Protein AF-A0A7J9DUF6-F1 (afdb_monomer)

I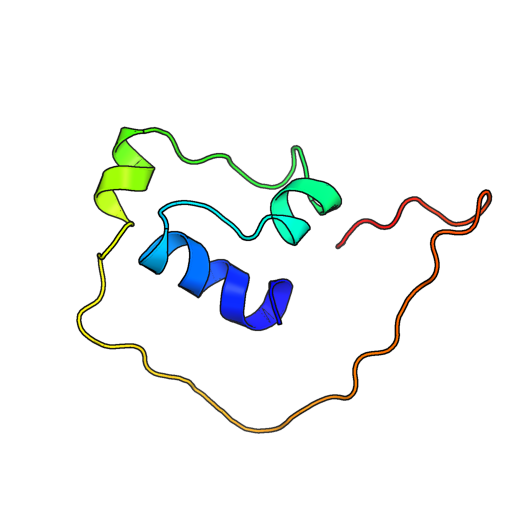nterPro domains:
  IPR001360 Glycoside hydrolase family 1 [PF00232] (2-65)
  IPR001360 Glycoside hydrolase family 1 [PTHR10353] (1-59)
  IPR017853 Glycoside hydrolase superfamily [SSF51445] (1-68)

Radius of gyration: 14.78 Å; Cα contacts (8 Å, |Δi|>4): 54; chains: 1; bounding box: 42×25×29 Å

Secondary structure (DSSP, 8-state):
-IIIIIHHHHHHHHSS--HHHHHHHGGGSPPPPHHHHHHHTT--S------------------TTS------

Foldseek 3Di:
DLVPPQQQVVCQAQVFRDPVCCVQAPPVDDGDDPVSSVVRHVPDPDDDDPDDDDDDDDDDDPDPPDDRRHPD

Sequence (72 aa):
MDFELGWFTEPLMHGEYPESMRRLVKDRLPVFTLEQNELVKGSFDFIGINYYTSRYAKNIPSTPNAASASYL

Mean predicted aligned error: 4.78 Å

Organism: NCBI:txid34281

Structure (mmCIF, N/CA/C/O backbone):
data_AF-A0A7J9DUF6-F1
#
_entry.id   AF-A0A7J9DUF6-F1
#
loop_
_atom_site.group_PDB
_atom_site.id
_atom_site.type_symbol
_atom_site.label_atom_id
_atom_site.label_alt_id
_atom_site.label_comp_id
_atom_site.label_asym_id
_atom_site.label_entity_id
_atom_site.label_seq_id
_atom_site.pdbx_PDB_ins_code
_atom_site.Cartn_x
_atom_site.Cartn_y
_atom_site.Cartn_z
_atom_site.occupancy
_atom_site.B_iso_or_equiv
_atom_site.auth_seq_id
_atom_site.auth_comp_id
_atom_site.auth_asym_id
_atom_site.auth_atom_id
_atom_site.pdbx_PDB_model_num
ATOM 1 N N . MET A 1 1 ? 6.493 -5.310 -3.945 1.00 90.75 1 MET A N 1
ATOM 2 C CA . MET A 1 1 ? 5.085 -5.720 -3.784 1.00 90.75 1 MET A CA 1
ATOM 3 C C . MET A 1 1 ? 4.258 -4.613 -3.156 1.00 90.75 1 MET A C 1
ATOM 5 O O . MET A 1 1 ? 3.212 -4.296 -3.705 1.00 90.75 1 MET A O 1
ATOM 9 N N . ASP A 1 2 ? 4.744 -3.978 -2.087 1.00 95.44 2 ASP A N 1
ATOM 10 C CA . ASP A 1 2 ? 4.039 -2.892 -1.388 1.00 95.44 2 ASP A CA 1
ATOM 11 C C . ASP A 1 2 ? 3.557 -1.776 -2.321 1.00 95.44 2 ASP A C 1
ATOM 13 O O . ASP A 1 2 ? 2.399 -1.403 -2.275 1.00 95.44 2 ASP A O 1
ATOM 17 N N . PHE A 1 3 ? 4.397 -1.311 -3.245 1.00 94.06 3 PHE A N 1
ATOM 18 C CA . PHE A 1 3 ? 4.038 -0.229 -4.171 1.00 94.06 3 PHE A CA 1
ATOM 19 C C . PHE A 1 3 ? 3.214 -0.650 -5.402 1.00 94.06 3 PHE A C 1
ATOM 21 O O . PHE A 1 3 ? 2.893 0.198 -6.230 1.00 94.06 3 PHE A O 1
ATOM 28 N N . GLU A 1 4 ? 2.893 -1.936 -5.553 1.00 93.38 4 GLU A N 1
ATOM 29 C CA . GLU A 1 4 ? 2.083 -2.441 -6.674 1.00 93.38 4 GLU A CA 1
ATOM 30 C C . GLU A 1 4 ? 0.718 -2.933 -6.184 1.00 93.38 4 GLU A C 1
ATOM 32 O O . GLU A 1 4 ? -0.312 -2.501 -6.689 1.00 93.38 4 GLU A O 1
ATOM 37 N N . LEU A 1 5 ? 0.713 -3.808 -5.175 1.00 95.00 5 LEU A N 1
ATOM 38 C CA . LEU A 1 5 ? -0.503 -4.397 -4.610 1.00 95.00 5 LEU A CA 1
ATOM 39 C C . LEU 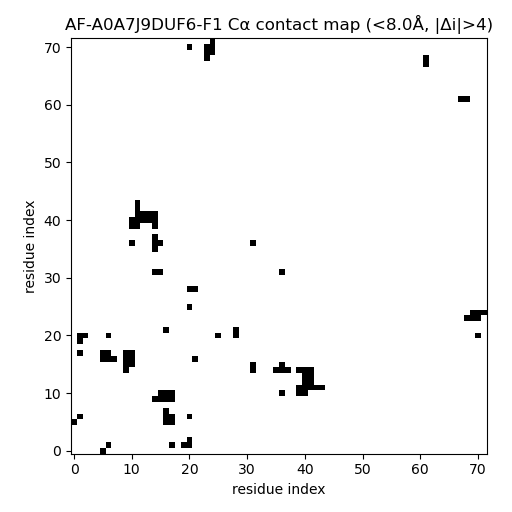A 1 5 ? -0.804 -3.838 -3.215 1.00 95.00 5 LEU A C 1
ATOM 41 O O . LEU A 1 5 ? -1.922 -3.396 -2.953 1.00 95.00 5 LEU A O 1
ATOM 45 N N . GLY A 1 6 ? 0.217 -3.808 -2.350 1.00 96.75 6 GLY A N 1
ATOM 46 C CA . GLY A 1 6 ? 0.089 -3.423 -0.940 1.00 96.75 6 GLY A CA 1
ATOM 47 C C . GLY A 1 6 ? -0.485 -2.024 -0.731 1.00 96.75 6 GLY A C 1
ATOM 48 O O . GLY A 1 6 ? -1.206 -1.807 0.232 1.00 96.75 6 GLY A O 1
ATOM 49 N N . TRP A 1 7 ? -0.237 -1.09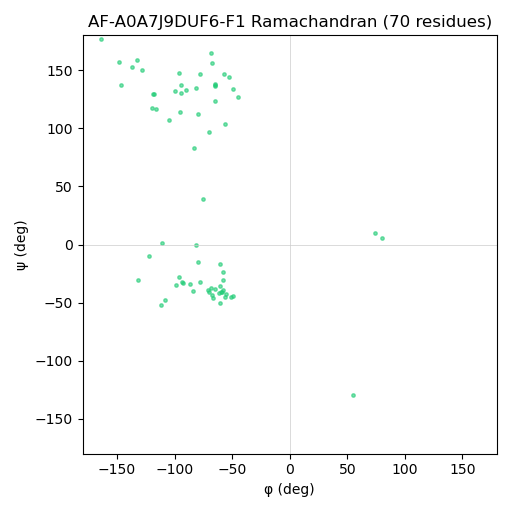6 -1.658 1.00 96.69 7 TRP A N 1
ATOM 50 C CA . TRP A 1 7 ? -0.772 0.262 -1.621 1.00 96.69 7 TRP A CA 1
ATOM 51 C C . TRP A 1 7 ? -2.282 0.240 -1.372 1.00 96.69 7 TRP A C 1
ATOM 53 O O . TRP A 1 7 ? -2.773 0.961 -0.510 1.00 96.69 7 TRP A O 1
ATOM 63 N N . PHE A 1 8 ? -3.007 -0.638 -2.059 1.00 95.62 8 PHE A N 1
ATOM 64 C CA . PHE A 1 8 ? -4.460 -0.708 -1.951 1.00 95.62 8 PHE A CA 1
ATOM 65 C C . PHE A 1 8 ? -4.929 -1.805 -1.002 1.00 95.62 8 PHE A C 1
ATOM 67 O O . PHE A 1 8 ? -5.916 -1.615 -0.298 1.00 95.62 8 PHE A O 1
ATOM 74 N N . THR A 1 9 ? -4.232 -2.942 -0.944 1.00 97.06 9 THR A N 1
ATOM 75 C CA . THR A 1 9 ? -4.680 -4.067 -0.113 1.00 97.06 9 THR A CA 1
ATOM 76 C C . THR A 1 9 ? -4.383 -3.873 1.369 1.00 97.06 9 THR A C 1
ATOM 78 O O . THR A 1 9 ? -5.168 -4.320 2.198 1.00 97.06 9 THR A O 1
ATOM 81 N N . GLU A 1 10 ? -3.291 -3.195 1.726 1.00 97.38 10 GLU A N 1
ATOM 82 C CA . GLU A 1 10 ? -2.924 -2.990 3.131 1.00 97.38 10 GLU A CA 1
ATOM 83 C C . GLU A 1 10 ? -3.921 -2.077 3.866 1.00 97.38 10 GLU A C 1
ATOM 85 O O . GLU A 1 10 ? -4.367 -2.465 4.948 1.00 97.38 10 GLU A O 1
ATOM 90 N N . PRO A 1 11 ? -4.394 -0.949 3.286 1.00 97.69 11 PRO A N 1
ATOM 91 C CA . PRO A 1 11 ? -5.483 -0.181 3.884 1.00 97.69 11 PRO A CA 1
ATOM 92 C C . PRO A 1 11 ? -6.754 -1.003 4.081 1.00 97.69 11 PRO A C 1
ATOM 94 O O . PRO A 1 11 ? -7.397 -0.895 5.119 1.00 97.69 11 PRO A O 1
ATOM 97 N N . LEU A 1 12 ? -7.097 -1.868 3.124 1.00 97.56 12 LEU A N 1
ATOM 98 C CA . LEU A 1 12 ? -8.273 -2.730 3.238 1.00 97.56 12 LEU A CA 1
ATOM 99 C C . LEU A 1 12 ? -8.134 -3.742 4.382 1.00 97.56 12 LEU A C 1
ATOM 101 O O . LEU A 1 12 ? -9.107 -4.006 5.076 1.00 97.56 12 LEU A O 1
ATOM 105 N N . MET A 1 13 ? -6.947 -4.301 4.618 1.00 96.06 13 MET A N 1
ATOM 106 C CA . MET A 1 13 ? -6.740 -5.310 5.668 1.00 96.06 13 MET A CA 1
ATOM 107 C C . MET A 1 13 ? -6.496 -4.696 7.053 1.00 96.06 13 MET A C 1
ATOM 109 O O . MET A 1 13 ? -7.012 -5.188 8.059 1.00 96.06 13 MET A O 1
ATOM 113 N N . HIS A 1 14 ? -5.723 -3.614 7.117 1.00 96.00 14 HIS A N 1
ATOM 114 C CA . HIS A 1 14 ? -5.186 -3.072 8.366 1.00 96.00 14 HIS A CA 1
ATOM 115 C C . HIS A 1 14 ? -5.589 -1.618 8.638 1.00 96.00 14 HIS A C 1
ATOM 117 O O . HIS A 1 14 ? -5.388 -1.144 9.756 1.00 96.00 14 HIS A O 1
ATOM 123 N N . GLY A 1 15 ? -6.198 -0.928 7.671 1.00 96.19 15 GLY A N 1
ATOM 124 C CA . GLY A 1 15 ? -6.603 0.477 7.789 1.00 96.19 15 GLY A CA 1
ATOM 125 C C . GLY A 1 15 ? -5.465 1.476 7.565 1.00 96.19 15 GLY A C 1
ATOM 126 O O . GLY A 1 15 ? -5.646 2.679 7.738 1.00 96.19 15 GLY A O 1
ATOM 127 N N . GLU A 1 16 ? -4.279 1.002 7.181 1.00 96.56 16 GLU A N 1
ATOM 128 C CA . GLU A 1 16 ? -3.084 1.822 7.001 1.00 96.56 16 GLU A CA 1
ATOM 129 C C . GLU A 1 16 ? -2.331 1.433 5.724 1.00 96.56 16 GLU A C 1
ATOM 131 O O . GLU A 1 16 ? -2.378 0.290 5.278 1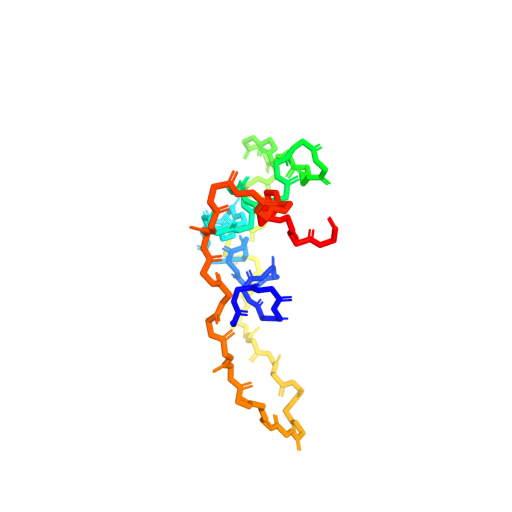.00 96.56 16 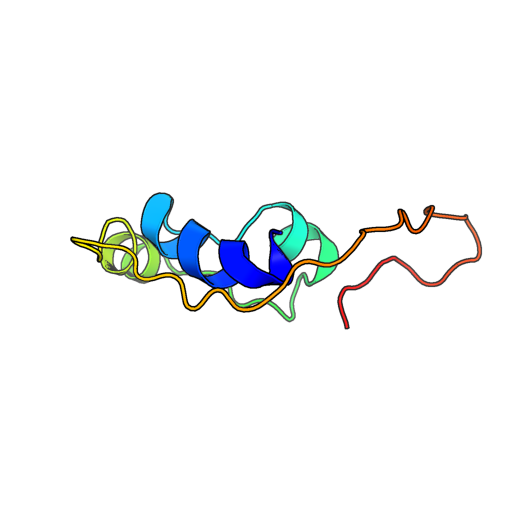GLU A O 1
ATOM 136 N N . TYR A 1 17 ? -1.600 2.381 5.134 1.00 97.81 17 TYR A N 1
ATOM 137 C CA . TYR A 1 17 ? -0.674 2.073 4.042 1.00 97.81 17 TYR A CA 1
ATOM 138 C C . TYR A 1 17 ? 0.513 1.218 4.527 1.00 97.81 17 TYR A C 1
ATOM 140 O O . TYR A 1 17 ? 0.897 1.333 5.697 1.00 97.81 17 TYR A O 1
ATOM 148 N N . PRO A 1 18 ? 1.177 0.455 3.631 1.00 97.88 18 PRO A N 1
ATOM 149 C CA . PRO A 1 18 ? 2.360 -0.327 3.983 1.00 97.88 18 PRO A CA 1
ATOM 150 C C . PRO A 1 18 ? 3.446 0.512 4.662 1.00 97.88 18 PRO A C 1
ATOM 152 O O . PRO A 1 18 ? 3.701 1.662 4.287 1.00 97.88 18 PRO A O 1
ATOM 155 N N . GLU A 1 19 ? 4.152 -0.084 5.625 1.00 96.00 19 GLU A N 1
ATOM 156 C CA . GLU A 1 19 ? 5.211 0.596 6.380 1.00 96.00 19 GLU A CA 1
ATOM 157 C C . GLU A 1 19 ? 6.287 1.192 5.459 1.00 96.00 19 GLU A C 1
ATOM 159 O O . GLU A 1 19 ? 6.703 2.342 5.637 1.00 96.00 19 GLU A O 1
ATOM 164 N N . SER A 1 20 ? 6.689 0.443 4.428 1.00 94.25 20 SER A N 1
ATOM 165 C CA . SER A 1 20 ? 7.685 0.890 3.453 1.00 94.25 20 SER A CA 1
ATOM 166 C C . SER A 1 20 ? 7.245 2.164 2.722 1.00 94.25 20 SER A C 1
ATOM 168 O O . SER A 1 20 ? 8.050 3.083 2.561 1.00 94.25 20 SER A O 1
ATOM 170 N N . MET A 1 21 ? 5.965 2.272 2.353 1.00 95.50 21 MET A N 1
ATOM 171 C CA . MET A 1 21 ? 5.403 3.453 1.701 1.00 95.50 21 MET A CA 1
ATOM 172 C C . MET A 1 21 ? 5.397 4.653 2.639 1.00 95.50 21 MET A C 1
ATOM 174 O O . MET A 1 21 ? 5.865 5.723 2.256 1.00 95.50 21 MET A O 1
ATOM 178 N N . ARG A 1 22 ? 4.958 4.479 3.890 1.00 95.12 22 ARG A N 1
ATOM 179 C CA . ARG A 1 22 ? 4.987 5.563 4.887 1.00 95.12 22 ARG A CA 1
ATOM 180 C C . ARG A 1 22 ? 6.405 6.087 5.109 1.00 95.12 22 ARG A C 1
ATOM 182 O O . ARG A 1 22 ? 6.614 7.297 5.157 1.00 95.12 22 ARG A O 1
ATOM 189 N N . ARG A 1 23 ? 7.398 5.191 5.162 1.00 93.38 23 ARG A N 1
ATOM 190 C CA . ARG A 1 23 ? 8.808 5.556 5.367 1.00 93.38 23 ARG A CA 1
ATOM 191 C C . ARG A 1 23 ? 9.440 6.261 4.163 1.00 93.38 23 ARG A C 1
ATOM 193 O O . ARG A 1 23 ? 10.262 7.160 4.351 1.00 93.38 23 ARG A O 1
ATOM 200 N N . LEU A 1 24 ? 9.113 5.827 2.945 1.00 92.44 24 LEU A N 1
ATOM 201 C CA . LEU A 1 24 ? 9.768 6.285 1.711 1.00 92.44 24 LEU A CA 1
ATOM 202 C C . LEU A 1 24 ? 9.043 7.460 1.037 1.00 92.44 24 LEU A C 1
ATOM 204 O O . LEU A 1 24 ? 9.697 8.302 0.429 1.00 92.44 24 LEU A O 1
ATOM 208 N N . VAL A 1 25 ? 7.713 7.531 1.137 1.00 92.62 25 VAL A N 1
ATOM 209 C CA . VAL A 1 25 ? 6.883 8.567 0.491 1.00 92.62 25 VAL A CA 1
ATOM 210 C C . VAL A 1 25 ? 6.641 9.759 1.424 1.00 92.62 25 VAL A C 1
ATOM 212 O O . VAL A 1 25 ? 6.633 10.901 0.953 1.00 92.62 25 VAL A O 1
ATOM 215 N N . LYS A 1 26 ? 6.546 9.493 2.737 1.00 92.06 26 LYS A N 1
ATOM 216 C CA . LYS A 1 26 ? 6.439 10.480 3.826 1.00 92.06 26 LYS A CA 1
ATOM 217 C C . LYS A 1 26 ? 5.266 11.441 3.620 1.00 92.06 26 LYS A C 1
ATOM 219 O O . LYS A 1 26 ? 4.171 10.984 3.330 1.00 92.06 26 LYS A O 1
ATOM 224 N N . ASP A 1 27 ? 5.500 12.748 3.715 1.00 93.56 27 ASP A N 1
ATOM 225 C CA . ASP A 1 27 ? 4.481 13.809 3.700 1.00 93.56 27 ASP A CA 1
ATOM 226 C C . ASP A 1 27 ? 3.638 13.854 2.417 1.00 93.56 27 ASP A C 1
ATOM 228 O O . ASP A 1 27 ? 2.569 14.457 2.390 1.00 93.56 27 ASP A O 1
ATOM 232 N N . ARG A 1 28 ? 4.101 13.209 1.338 1.00 94.56 28 ARG A N 1
ATOM 233 C CA . ARG A 1 28 ? 3.332 13.080 0.091 1.00 94.56 28 ARG A CA 1
ATOM 234 C C . ARG A 1 28 ? 2.277 11.977 0.156 1.00 94.56 28 ARG A C 1
ATOM 236 O O . ARG A 1 28 ? 1.421 11.919 -0.721 1.00 94.56 28 ARG A O 1
ATOM 243 N N . LEU A 1 29 ? 2.358 11.088 1.144 1.00 95.62 29 LEU A N 1
ATOM 244 C CA . LEU A 1 29 ? 1.369 10.053 1.398 1.00 95.62 29 LEU A CA 1
ATOM 245 C C . LEU A 1 29 ? 0.388 10.575 2.454 1.00 95.62 29 LEU A C 1
ATOM 247 O O . LEU A 1 29 ? 0.793 10.782 3.599 1.00 95.62 29 LEU A O 1
ATOM 251 N N . PRO A 1 30 ? -0.890 10.791 2.101 1.00 95.50 30 PRO A N 1
ATOM 252 C CA . PRO A 1 30 ? -1.894 11.195 3.073 1.00 95.50 30 PRO A CA 1
ATOM 253 C C . PRO A 1 30 ? -1.991 10.186 4.217 1.00 95.50 30 PRO A C 1
ATOM 255 O O . PRO A 1 30 ? -1.826 8.984 4.014 1.00 95.50 30 PRO A O 1
ATOM 258 N N . VAL A 1 31 ? -2.291 10.669 5.417 1.00 95.50 31 VAL A N 1
ATOM 259 C CA . VAL A 1 31 ? -2.529 9.816 6.584 1.00 95.50 31 VAL A CA 1
ATOM 260 C C . VAL A 1 31 ? -4.032 9.685 6.776 1.00 95.50 31 VAL A C 1
ATOM 262 O O . VAL A 1 31 ? -4.743 10.689 6.747 1.00 95.50 31 VAL A O 1
ATOM 265 N N . PHE A 1 32 ? -4.515 8.458 6.964 1.00 96.25 32 PHE A N 1
ATOM 266 C CA . PHE A 1 32 ? -5.915 8.235 7.303 1.00 96.25 32 PHE A CA 1
ATOM 267 C C . PHE A 1 32 ? -6.235 8.838 8.669 1.00 96.25 32 PHE A C 1
ATOM 269 O O . PHE A 1 32 ? -5.484 8.663 9.631 1.00 96.25 32 PHE A O 1
ATOM 276 N N . THR A 1 33 ? -7.374 9.520 8.768 1.00 97.44 33 THR A N 1
ATOM 277 C CA . THR A 1 33 ? -7.972 9.801 10.075 1.00 97.44 33 THR A CA 1
ATOM 278 C C . THR A 1 33 ? -8.474 8.500 10.705 1.00 97.44 33 THR A C 1
ATOM 280 O O . THR A 1 33 ? -8.632 7.488 10.020 1.00 97.44 33 THR A O 1
ATOM 283 N N . LEU A 1 34 ? -8.758 8.522 12.010 1.00 97.31 34 LEU A N 1
ATOM 284 C CA . LEU A 1 34 ? -9.324 7.359 12.701 1.00 97.31 34 LEU A CA 1
ATOM 285 C C . LEU A 1 34 ? -10.631 6.887 12.039 1.00 97.31 34 LEU A C 1
ATOM 287 O O . LEU A 1 34 ? -10.777 5.707 11.749 1.00 97.31 34 LEU A O 1
ATOM 291 N N . GLU A 1 35 ? -11.520 7.824 11.709 1.00 97.75 35 GLU A N 1
ATOM 292 C CA . GLU A 1 35 ? -12.792 7.544 11.029 1.00 97.75 35 GLU A CA 1
ATOM 293 C C . GLU A 1 35 ? -12.586 6.908 9.643 1.00 97.75 35 GLU A C 1
ATOM 295 O O . GLU A 1 35 ? -13.266 5.953 9.276 1.00 97.75 35 GLU A O 1
ATOM 300 N N . GLN A 1 36 ? -11.613 7.397 8.868 1.00 97.75 36 GLN A N 1
ATOM 301 C CA . GLN A 1 36 ? -11.304 6.825 7.556 1.00 97.75 36 GLN A CA 1
ATOM 302 C C . GLN A 1 36 ? -10.696 5.423 7.663 1.00 97.75 36 GLN A C 1
ATOM 304 O O . GLN A 1 36 ? -10.997 4.566 6.833 1.00 97.75 36 GLN A O 1
ATOM 309 N N . ASN A 1 37 ? -9.851 5.185 8.670 1.00 96.81 37 ASN A N 1
ATOM 310 C CA . ASN A 1 37 ? -9.291 3.863 8.946 1.00 96.81 37 ASN A CA 1
ATOM 311 C C . ASN A 1 37 ? -10.416 2.864 9.248 1.00 96.81 37 ASN A C 1
ATOM 313 O O . ASN A 1 37 ? -10.488 1.820 8.601 1.00 96.81 37 ASN A O 1
ATOM 317 N N . GLU A 1 38 ? -11.330 3.220 10.154 1.00 96.75 38 GLU A N 1
ATOM 318 C CA . GLU A 1 38 ? -12.483 2.385 10.511 1.00 96.75 38 GLU A CA 1
ATOM 319 C C . GLU A 1 38 ? -13.399 2.105 9.314 1.00 96.75 38 GLU A C 1
ATOM 321 O O . GLU A 1 38 ? -13.917 0.998 9.190 1.00 96.75 38 GLU A O 1
ATOM 326 N N . LEU A 1 39 ? -13.563 3.076 8.409 1.00 97.44 39 LEU A N 1
ATOM 327 C CA . LEU A 1 39 ? -14.379 2.913 7.2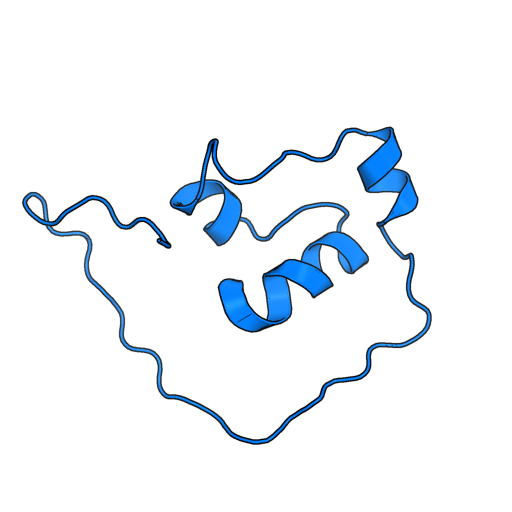06 1.00 97.44 39 LEU A CA 1
ATOM 328 C C . LEU A 1 39 ? -13.753 1.953 6.183 1.00 97.44 39 LEU A C 1
ATOM 330 O O . LEU A 1 39 ? -14.466 1.189 5.535 1.00 97.44 39 LEU A O 1
ATOM 334 N N . VAL A 1 40 ? -12.435 2.022 5.985 1.00 97.50 40 VAL A N 1
ATOM 335 C CA . VAL A 1 40 ? -11.742 1.255 4.935 1.00 97.50 40 VAL A CA 1
ATOM 336 C C . VAL A 1 40 ? -11.354 -0.142 5.416 1.00 97.50 40 VAL A C 1
ATOM 338 O O . VAL A 1 40 ? -11.374 -1.096 4.631 1.00 97.50 40 VAL A O 1
ATOM 341 N N . LYS A 1 41 ? -11.006 -0.300 6.691 1.00 98.06 41 LYS A N 1
ATOM 342 C CA . LYS A 1 41 ? -10.560 -1.580 7.233 1.00 98.06 41 LYS A CA 1
ATOM 343 C C . LYS A 1 41 ? -11.686 -2.615 7.191 1.00 98.06 41 LYS A C 1
ATOM 345 O O . LYS A 1 41 ? -12.752 -2.428 7.764 1.00 98.06 41 LYS A O 1
ATOM 350 N N . GLY A 1 42 ? -11.426 -3.738 6.535 1.00 97.75 42 GLY A N 1
ATOM 351 C CA . GLY A 1 42 ? -12.394 -4.811 6.331 1.00 97.75 42 GLY A CA 1
ATOM 352 C C . GLY A 1 42 ? -13.474 -4.491 5.296 1.00 97.75 42 GLY A C 1
ATOM 353 O O . GLY A 1 42 ? -14.419 -5.261 5.177 1.00 97.75 42 GLY A O 1
ATOM 354 N N . SER A 1 43 ? -13.351 -3.401 4.527 1.00 97.56 43 SER A N 1
ATOM 355 C CA . SER A 1 43 ? -14.333 -3.003 3.499 1.00 97.56 43 SER A CA 1
ATOM 356 C C . SER A 1 43 ? -14.270 -3.845 2.210 1.00 97.56 43 SER A C 1
ATOM 358 O O . SER A 1 43 ? -14.405 -3.334 1.099 1.00 97.56 43 SER A O 1
ATOM 360 N N . PHE A 1 44 ? -14.051 -5.155 2.337 1.00 96.88 44 PHE A N 1
ATOM 361 C CA . PHE A 1 44 ? -13.990 -6.089 1.217 1.00 96.88 44 PHE A CA 1
ATOM 362 C C . PHE A 1 44 ? -14.545 -7.463 1.608 1.00 96.88 44 PHE A C 1
ATOM 364 O O . PHE A 1 44 ? -14.199 -8.008 2.652 1.00 96.88 44 PHE A O 1
ATOM 371 N N . ASP A 1 45 ? -15.339 -8.061 0.721 1.00 97.44 45 ASP A N 1
ATOM 372 C CA . ASP A 1 45 ? -15.784 -9.458 0.849 1.00 97.44 45 ASP A CA 1
ATOM 373 C C . ASP A 1 45 ? -14.892 -10.412 0.037 1.00 97.44 45 ASP A C 1
ATOM 375 O O . ASP A 1 45 ? -14.721 -11.585 0.366 1.00 97.44 45 ASP A O 1
ATOM 379 N N . PHE A 1 46 ? -14.299 -9.902 -1.045 1.00 97.19 46 PHE A N 1
ATOM 380 C CA . PHE A 1 46 ? -13.387 -10.622 -1.927 1.00 97.19 46 PHE A CA 1
ATOM 381 C C . PHE A 1 46 ? -12.350 -9.665 -2.520 1.00 97.19 46 PHE A C 1
ATOM 383 O O . PHE A 1 46 ? -12.583 -8.462 -2.631 1.00 97.19 46 PHE A O 1
ATOM 390 N N . ILE A 1 47 ? -11.208 -10.210 -2.944 1.00 95.88 47 ILE A N 1
ATOM 391 C CA . ILE A 1 47 ? -10.156 -9.458 -3.637 1.00 95.88 47 ILE A CA 1
ATOM 392 C C . ILE A 1 47 ? -9.947 -10.080 -5.016 1.00 95.88 47 ILE A C 1
ATOM 394 O O . ILE A 1 47 ? -9.554 -11.240 -5.134 1.00 95.88 47 ILE A O 1
ATOM 398 N N . GLY A 1 48 ? -10.209 -9.300 -6.064 1.00 96.38 48 GLY A N 1
ATOM 399 C CA . GLY A 1 48 ? -9.885 -9.663 -7.442 1.00 96.38 48 GLY A CA 1
ATOM 400 C C . GLY A 1 48 ? -8.483 -9.187 -7.818 1.00 96.38 48 GLY A C 1
ATOM 401 O O . GLY A 1 48 ? -8.136 -8.035 -7.567 1.00 96.38 48 GLY A O 1
ATOM 402 N N . ILE A 1 49 ? -7.682 -10.055 -8.440 1.00 96.06 49 ILE A N 1
ATOM 403 C CA . ILE A 1 49 ? -6.327 -9.718 -8.895 1.00 96.06 49 ILE A CA 1
ATOM 404 C C . ILE A 1 49 ? -6.260 -9.823 -10.417 1.00 96.06 49 ILE A C 1
ATOM 406 O O . ILE A 1 49 ? -6.383 -10.904 -10.990 1.00 96.06 49 ILE A O 1
ATOM 410 N N . ASN A 1 50 ? -5.994 -8.691 -11.066 1.00 95.94 50 ASN A N 1
ATOM 411 C CA . ASN A 1 50 ? -5.753 -8.618 -12.504 1.00 95.94 50 ASN A CA 1
ATOM 412 C C . ASN A 1 50 ? -4.288 -8.967 -12.807 1.00 95.94 50 ASN A C 1
ATOM 414 O O . ASN A 1 50 ? -3.435 -8.085 -12.917 1.00 95.94 50 ASN A O 1
ATOM 418 N N . TYR A 1 51 ? -3.982 -10.261 -12.895 1.00 96.50 51 TYR A N 1
ATOM 419 C CA . TYR A 1 51 ? -2.621 -10.758 -13.099 1.00 96.50 51 TYR A CA 1
ATOM 420 C C . TYR A 1 51 ? -2.311 -11.020 -14.580 1.00 96.50 51 TYR A C 1
ATOM 422 O O . TYR A 1 51 ? -3.051 -11.729 -15.256 1.00 96.50 51 TYR A O 1
ATOM 430 N N . TYR A 1 52 ? -1.179 -10.498 -15.063 1.00 96.88 52 TYR A N 1
ATOM 431 C CA . TYR A 1 52 ? -0.739 -10.665 -16.458 1.00 96.88 52 TYR A CA 1
ATOM 432 C C . TYR A 1 52 ? 0.722 -11.107 -16.604 1.00 96.88 52 TYR A C 1
ATOM 434 O O . TYR A 1 52 ? 1.072 -11.759 -17.583 1.00 96.88 52 TYR A O 1
ATOM 442 N N . THR A 1 53 ? 1.604 -10.719 -15.679 1.00 96.81 53 THR A N 1
ATOM 443 C CA . THR A 1 53 ? 3.044 -11.005 -15.753 1.00 96.81 53 THR A CA 1
ATOM 444 C C . THR A 1 53 ? 3.716 -10.786 -14.395 1.00 96.81 53 THR A C 1
ATOM 446 O O . THR A 1 53 ? 3.084 -10.329 -13.442 1.00 96.81 53 THR A O 1
ATOM 449 N N . SER A 1 54 ? 5.015 -11.071 -14.313 1.00 95.88 54 SER A N 1
ATOM 450 C CA . SER A 1 54 ? 5.854 -10.844 -13.137 1.00 95.88 54 SER A CA 1
ATOM 451 C C . SER A 1 54 ? 7.170 -10.164 -13.513 1.00 95.88 54 SER A C 1
ATOM 453 O O . SER A 1 54 ? 7.612 -10.206 -14.661 1.00 95.88 54 SER A O 1
ATOM 455 N N . ARG A 1 55 ? 7.802 -9.515 -12.531 1.00 94.56 55 ARG A N 1
ATOM 456 C CA . ARG A 1 55 ? 9.066 -8.787 -12.693 1.00 94.56 55 ARG A CA 1
ATOM 457 C C . ARG A 1 55 ? 10.073 -9.239 -11.642 1.00 94.56 55 ARG A C 1
ATOM 459 O O . ARG A 1 55 ? 9.694 -9.589 -10.528 1.00 94.56 55 ARG A O 1
ATOM 466 N N . TYR A 1 56 ? 11.356 -9.176 -11.984 1.00 95.94 56 TYR A N 1
ATOM 467 C CA . TYR A 1 56 ? 12.433 -9.327 -11.008 1.00 95.94 56 TYR A CA 1
ATOM 468 C C . TYR A 1 56 ? 12.663 -8.006 -10.273 1.00 95.94 56 TYR A C 1
ATOM 470 O O . TYR A 1 56 ? 12.745 -6.949 -10.899 1.00 95.94 56 TYR A O 1
ATOM 478 N N . ALA A 1 57 ? 12.803 -8.069 -8.950 1.00 91.75 57 ALA A N 1
ATOM 479 C CA . ALA A 1 57 ? 13.181 -6.924 -8.132 1.00 91.75 57 ALA A CA 1
ATOM 480 C C . ALA A 1 57 ? 14.698 -6.913 -7.899 1.00 91.75 57 ALA A C 1
ATOM 482 O O . ALA A 1 57 ? 15.300 -7.945 -7.603 1.00 91.75 57 ALA A O 1
ATOM 483 N N . LYS A 1 58 ? 15.312 -5.732 -7.997 1.00 91.88 58 LYS A N 1
ATOM 484 C CA . LYS A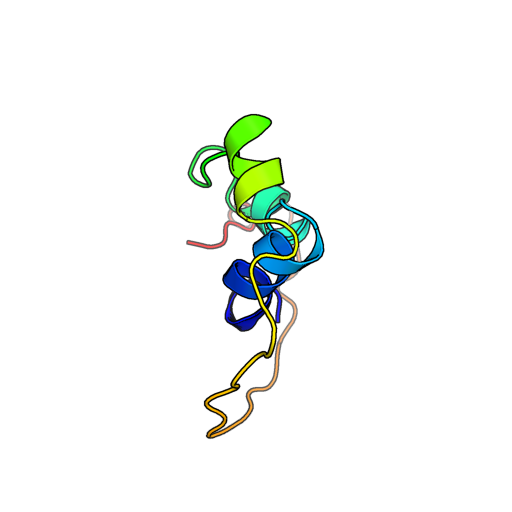 1 58 ? 16.717 -5.502 -7.648 1.00 91.88 58 LYS A CA 1
ATOM 485 C C . LYS A 1 58 ? 16.782 -4.499 -6.504 1.00 91.88 58 LYS A C 1
ATOM 487 O O . LYS A 1 58 ? 16.182 -3.431 -6.589 1.00 91.88 58 LYS A O 1
ATOM 492 N N . ASN A 1 59 ? 17.527 -4.836 -5.456 1.00 88.38 59 ASN A N 1
ATOM 493 C CA . ASN A 1 59 ? 17.766 -3.919 -4.348 1.00 88.38 59 ASN A CA 1
ATOM 494 C C . ASN A 1 59 ? 18.572 -2.694 -4.817 1.00 88.38 59 ASN A C 1
ATOM 496 O O . ASN A 1 59 ? 19.551 -2.841 -5.554 1.00 88.38 59 ASN A O 1
ATOM 500 N N . ILE A 1 60 ? 18.182 -1.508 -4.350 1.00 84.56 60 ILE A N 1
ATOM 501 C CA . ILE A 1 60 ? 18.925 -0.259 -4.528 1.00 84.56 60 ILE A CA 1
ATOM 502 C C . ILE A 1 60 ? 19.577 0.063 -3.176 1.00 84.56 60 ILE A C 1
ATOM 504 O O . ILE A 1 60 ? 18.867 0.427 -2.239 1.00 84.56 60 ILE A O 1
ATOM 508 N N . PRO A 1 61 ? 20.905 -0.102 -3.030 1.00 80.19 61 PRO A N 1
ATOM 509 C CA . PRO A 1 61 ? 21.581 0.140 -1.761 1.00 80.19 61 PRO A CA 1
ATOM 510 C C . PRO A 1 61 ? 21.511 1.615 -1.356 1.00 80.19 61 PRO A C 1
ATOM 512 O O . PRO A 1 61 ? 21.780 2.495 -2.173 1.00 80.19 61 PRO A O 1
ATOM 515 N N . SER A 1 62 ? 21.240 1.882 -0.078 1.00 71.25 62 SER A N 1
ATOM 516 C CA . SER A 1 62 ? 21.413 3.214 0.506 1.00 71.25 62 SER A CA 1
ATOM 517 C C . SER A 1 62 ? 22.907 3.521 0.618 1.00 71.25 62 SER A C 1
ATOM 519 O O . SER A 1 62 ? 23.561 3.066 1.556 1.00 71.25 62 SER A O 1
ATOM 521 N N . THR A 1 63 ? 23.474 4.248 -0.347 1.00 75.25 63 THR A N 1
ATOM 522 C CA . THR A 1 63 ? 24.856 4.739 -0.254 1.00 75.25 63 THR A CA 1
ATOM 523 C C . THR A 1 63 ? 24.876 6.180 0.269 1.00 75.25 63 THR A C 1
ATOM 525 O O . THR A 1 63 ? 23.955 6.939 -0.030 1.00 75.25 63 THR A O 1
ATOM 528 N N . PRO A 1 64 ? 25.908 6.593 1.031 1.00 64.75 64 PRO A N 1
ATOM 529 C CA . PRO A 1 64 ? 25.939 7.902 1.699 1.00 64.75 64 PRO A CA 1
ATOM 530 C C . PRO A 1 64 ? 25.805 9.119 0.769 1.00 64.75 64 PRO A C 1
ATOM 532 O O . PRO A 1 64 ? 25.384 10.178 1.217 1.00 64.75 64 PRO A O 1
ATOM 535 N N . ASN A 1 65 ? 26.145 8.959 -0.515 1.00 60.75 65 ASN A N 1
ATOM 536 C CA . ASN A 1 65 ? 26.089 10.012 -1.535 1.00 60.75 65 ASN A CA 1
ATOM 537 C C . ASN A 1 65 ? 24.988 9.783 -2.586 1.00 60.75 65 ASN A C 1
ATOM 539 O O . ASN A 1 65 ? 24.881 10.563 -3.532 1.00 60.75 65 ASN A O 1
ATOM 543 N N . ALA A 1 66 ? 24.201 8.708 -2.478 1.00 61.19 66 ALA A N 1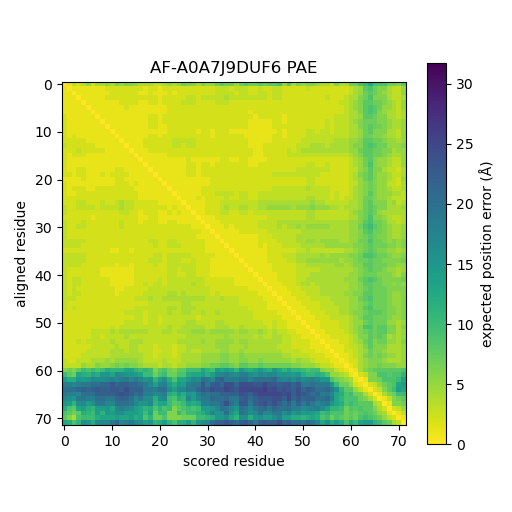
ATOM 544 C CA . ALA A 1 66 ? 23.030 8.537 -3.327 1.00 61.19 66 ALA A CA 1
ATOM 545 C C . ALA A 1 66 ? 21.892 9.415 -2.809 1.00 61.19 66 ALA A C 1
ATOM 547 O O . ALA A 1 66 ? 21.743 9.614 -1.602 1.00 61.19 66 ALA A O 1
ATOM 548 N N . ALA A 1 67 ? 21.068 9.915 -3.733 1.00 62.19 67 ALA A N 1
ATOM 549 C CA . ALA A 1 67 ? 19.806 10.541 -3.372 1.00 62.19 67 ALA A CA 1
ATOM 550 C C . ALA A 1 67 ? 19.047 9.614 -2.411 1.00 62.19 67 ALA A C 1
ATOM 552 O O . ALA A 1 67 ? 18.977 8.403 -2.645 1.00 62.19 67 ALA A O 1
ATOM 553 N N . SER A 1 68 ? 18.516 10.181 -1.324 1.00 64.19 68 SER A N 1
ATOM 554 C CA . SER A 1 68 ? 17.678 9.457 -0.370 1.00 64.19 68 SER A CA 1
ATOM 555 C C . SER A 1 68 ? 16.668 8.614 -1.135 1.00 64.19 68 SER A C 1
ATOM 557 O O . SER A 1 68 ? 15.965 9.151 -1.990 1.00 64.19 68 SER A O 1
ATOM 559 N N . ALA A 1 69 ? 16.610 7.312 -0.845 1.00 65.94 69 ALA A N 1
ATOM 560 C CA . ALA A 1 69 ? 15.641 6.425 -1.470 1.00 65.94 69 ALA A CA 1
ATOM 561 C C . ALA A 1 69 ? 14.231 6.976 -1.207 1.00 65.94 69 ALA A C 1
ATOM 563 O O . ALA A 1 69 ? 13.710 6.892 -0.096 1.00 65.94 69 ALA A O 1
ATOM 564 N N . SER A 1 70 ? 13.662 7.593 -2.234 1.00 67.94 70 SER A N 1
ATOM 565 C CA . SER A 1 70 ? 12.303 8.102 -2.294 1.00 67.94 70 SER A CA 1
ATOM 566 C C . SER A 1 70 ? 11.630 7.341 -3.416 1.00 67.94 70 SER A C 1
ATOM 568 O O . SER A 1 70 ? 12.186 7.206 -4.508 1.00 67.94 70 SER A O 1
ATOM 570 N N . TYR A 1 71 ? 10.459 6.783 -3.139 1.00 65.94 71 TYR A N 1
ATOM 571 C CA . TYR A 1 71 ? 9.628 6.256 -4.206 1.00 65.94 71 TYR A CA 1
ATOM 572 C C . TYR A 1 71 ? 8.922 7.458 -4.835 1.00 65.94 71 TYR A C 1
ATOM 574 O O . TYR A 1 71 ? 8.120 8.096 -4.150 1.00 65.94 71 T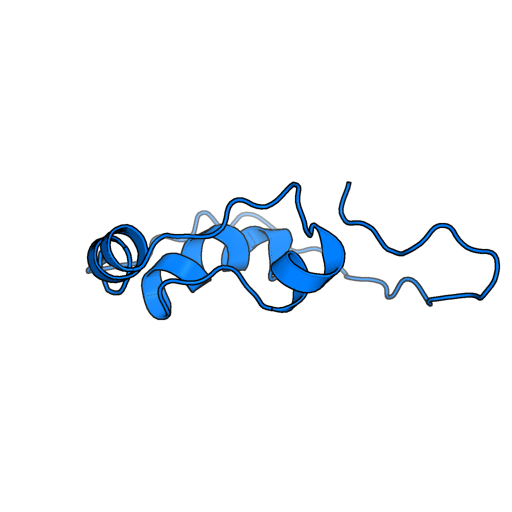YR A O 1
ATOM 582 N N . LEU A 1 72 ? 9.274 7.772 -6.089 1.00 58.12 72 LEU A N 1
ATOM 583 C CA . LEU A 1 72 ? 9.068 9.055 -6.790 1.00 58.12 72 LEU A CA 1
ATOM 584 C C . LEU A 1 72 ? 10.000 10.172 -6.313 1.00 58.12 72 LEU A C 1
ATOM 586 O O . LEU A 1 72 ? 9.921 10.532 -5.110 1.00 58.12 72 LEU A O 1
#

Solvent-accessible surface area (backbone atoms only — not comparable to full-atom values): 4795 Å² total; per-residue (Å²): 102,50,91,77,52,28,57,63,51,29,23,32,70,73,28,41,64,36,69,69,53,55,72,34,43,38,90,80,50,84,77,70,50,72,69,54,20,64,61,37,34,64,69,64,96,74,85,87,80,95,80,86,83,87,80,88,86,77,90,78,81,93,48,99,85,52,79,76,82,45,71,122

pLDDT: mean 90.68, std 11.33, range [58.12, 98.06]

Nearest PDB structures (foldseek):
  3ptq-assembly1_A  TM=8.690E-01  e=5.326E-06  Oryza sativa
  2jf7-assembly1_A  TM=9.803E-01  e=1.123E-04  Rauvolfia serpentina
  1h49-assembly2_B  TM=9.051E-01  e=6.672E-05  Zea mays
  1v02-assembly3_E  TM=9.027E-01  e=2.192E-04  Sorghum bicolor
  3scu-assembly2_B  TM=8.624E-01  e=9.676E-05  Oryza sativa Japonica Group